Protein AF-A0A3B9DSM8-F1 (afdb_monomer_lite)

Foldseek 3Di:
DAFEAEEEDQADDPPHDVVSVVVSVVVCVVVVGPYYHYPYDPHNDD

Secondary structure (DSSP, 8-state):
---EEEEE---BSSS--HHHHHHHHHHHHHH--SEEEEES--B---

Radius of gyration: 11.49 Å; chains: 1; bounding box: 22×18×34 Å

Structure (mmCIF, N/CA/C/O backbone):
data_AF-A0A3B9DSM8-F1
#
_entry.id   AF-A0A3B9DSM8-F1
#
loop_
_atom_site.group_PDB
_atom_site.id
_atom_site.type_symbol
_atom_site.label_atom_id
_atom_site.label_alt_id
_atom_site.label_comp_id
_atom_site.label_asym_id
_atom_site.label_entity_id
_atom_site.label_seq_id
_atom_site.pdbx_PDB_ins_code
_atom_site.Cartn_x
_atom_site.Cartn_y
_atom_site.Cartn_z
_atom_site.occupancy
_atom_site.B_iso_or_equiv
_atom_site.auth_seq_id
_atom_site.auth_comp_id
_atom_site.auth_asym_id
_atom_site.auth_atom_id
_atom_site.pdbx_PDB_model_num
ATOM 1 N N . MET A 1 1 ? -8.324 4.395 19.968 1.00 83.25 1 MET A N 1
ATOM 2 C CA . MET A 1 1 ? -6.880 4.703 19.905 1.00 83.25 1 MET A CA 1
ATOM 3 C C . MET A 1 1 ? -6.523 4.706 18.435 1.00 83.25 1 MET A C 1
ATOM 5 O O . MET A 1 1 ? -6.936 3.769 17.772 1.00 83.25 1 MET A O 1
ATOM 9 N N . LEU A 1 2 ? -5.892 5.765 17.927 1.00 95.88 2 LEU A N 1
ATOM 10 C CA . LEU A 1 2 ? -5.608 5.892 16.495 1.00 95.88 2 LEU A CA 1
ATOM 11 C C . LEU A 1 2 ? -4.403 5.018 16.120 1.00 95.88 2 LEU A C 1
ATOM 13 O O . LEU A 1 2 ? -3.344 5.151 16.732 1.00 95.88 2 LEU A O 1
ATOM 17 N N . THR A 1 3 ? -4.557 4.160 15.117 1.00 97.81 3 THR A N 1
ATOM 18 C CA . THR A 1 3 ? -3.500 3.299 14.577 1.00 97.81 3 THR A CA 1
ATOM 19 C C . THR A 1 3 ? -3.076 3.798 13.204 1.00 97.81 3 THR A C 1
ATOM 21 O O . THR A 1 3 ? -3.894 3.901 12.290 1.00 97.81 3 THR A O 1
ATOM 24 N N . ILE A 1 4 ? -1.782 4.077 13.048 1.00 97.94 4 ILE A N 1
ATOM 25 C CA . ILE A 1 4 ? -1.198 4.539 11.788 1.00 97.94 4 ILE A CA 1
ATOM 26 C C . ILE A 1 4 ? -0.259 3.461 11.250 1.00 97.94 4 ILE A C 1
ATOM 28 O O . ILE A 1 4 ? 0.671 3.047 11.941 1.00 97.94 4 ILE A O 1
ATOM 32 N N . LEU A 1 5 ? -0.474 3.044 10.002 1.00 97.94 5 LEU A N 1
ATOM 33 C CA . LEU A 1 5 ? 0.485 2.237 9.254 1.00 97.94 5 LEU A CA 1
ATOM 34 C C . LEU A 1 5 ? 1.314 3.150 8.349 1.00 97.94 5 LEU A C 1
ATOM 36 O O . LEU A 1 5 ? 0.801 3.697 7.374 1.00 97.94 5 LEU A O 1
ATOM 40 N N . HIS A 1 6 ? 2.594 3.304 8.676 1.00 97.31 6 HIS A N 1
ATOM 41 C CA . HIS A 1 6 ? 3.515 4.178 7.956 1.00 97.31 6 HIS A CA 1
ATOM 42 C C . HIS A 1 6 ? 4.520 3.359 7.138 1.00 97.31 6 HIS A C 1
ATOM 44 O O . HIS A 1 6 ? 5.263 2.549 7.690 1.00 97.31 6 HIS A O 1
ATOM 50 N N . GLY A 1 7 ? 4.561 3.595 5.830 1.00 94.94 7 GLY A N 1
ATOM 51 C CA . GLY A 1 7 ? 5.570 3.068 4.912 1.00 94.94 7 GLY A CA 1
ATOM 52 C C . GLY A 1 7 ? 6.262 4.193 4.149 1.00 94.94 7 GLY A C 1
ATOM 53 O O . GLY A 1 7 ? 5.776 5.326 4.139 1.00 94.94 7 GLY A O 1
ATOM 54 N N . SER A 1 8 ? 7.385 3.884 3.502 1.00 94.44 8 SER A N 1
ATOM 55 C CA . SER A 1 8 ? 8.047 4.822 2.597 1.00 94.44 8 SER A CA 1
ATOM 56 C C . SER A 1 8 ? 8.547 4.166 1.318 1.00 94.44 8 SER A C 1
ATOM 58 O O . SER A 1 8 ? 8.705 2.945 1.271 1.00 94.44 8 SER A O 1
ATOM 60 N N . ASP A 1 9 ? 8.755 4.993 0.290 1.00 91.44 9 ASP A N 1
ATOM 61 C CA . ASP A 1 9 ? 9.560 4.662 -0.897 1.00 91.44 9 ASP A CA 1
ATOM 62 C C . ASP A 1 9 ? 9.153 3.347 -1.583 1.00 91.44 9 ASP A C 1
ATOM 64 O O . ASP A 1 9 ? 9.974 2.485 -1.916 1.00 91.44 9 ASP A O 1
ATOM 68 N N . ALA A 1 10 ? 7.841 3.179 -1.777 1.00 90.12 10 ALA A N 1
ATOM 69 C CA . ALA A 1 10 ? 7.269 1.989 -2.399 1.00 90.12 10 ALA A CA 1
ATOM 70 C C . ALA A 1 10 ? 7.739 1.801 -3.852 1.00 90.12 10 ALA A C 1
ATOM 72 O O . ALA A 1 10 ? 7.724 0.668 -4.341 1.00 90.12 10 ALA A O 1
ATOM 73 N N . HIS A 1 11 ? 8.149 2.891 -4.518 1.00 90.25 11 HIS A N 1
ATOM 74 C CA . HIS A 1 11 ? 8.738 2.905 -5.855 1.00 90.25 11 HIS A CA 1
ATOM 75 C C . HIS A 1 11 ? 8.008 1.991 -6.850 1.00 90.25 11 HIS A C 1
ATOM 77 O O . HIS A 1 11 ? 8.632 1.164 -7.512 1.00 90.25 11 HIS A O 1
ATOM 83 N N . PHE A 1 12 ? 6.680 2.080 -6.959 1.00 84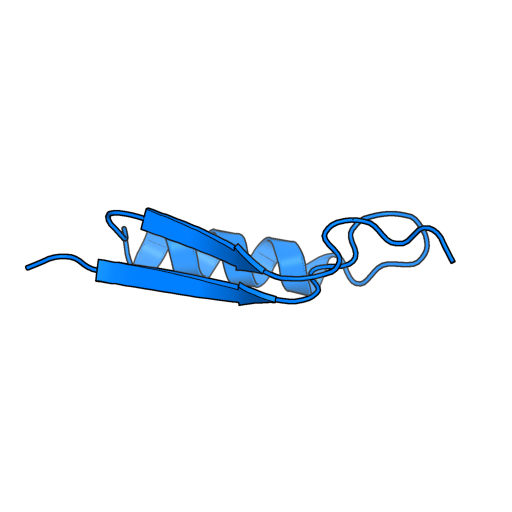.25 12 PHE A N 1
ATOM 84 C CA . PHE A 1 12 ?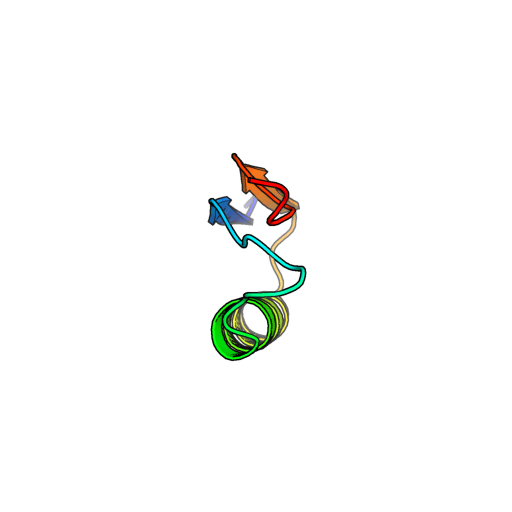 5.961 1.282 -7.954 1.00 84.25 12 PHE A CA 1
ATOM 85 C C . PHE A 1 12 ? 6.197 1.833 -9.372 1.00 84.25 12 PHE A C 1
ATOM 87 O O . PHE A 1 12 ? 6.318 3.039 -9.566 1.00 84.25 12 PHE A O 1
ATOM 94 N N . GLY A 1 13 ? 6.242 0.971 -10.389 1.00 79.75 13 GLY A N 1
ATOM 95 C CA . GLY A 1 13 ? 6.602 1.356 -11.769 1.00 79.75 13 GLY A CA 1
ATOM 96 C C . GLY A 1 13 ? 7.751 0.504 -12.307 1.00 79.75 13 GLY A C 1
ATOM 97 O O . GLY A 1 13 ? 8.339 -0.258 -11.563 1.00 79.75 13 GLY A O 1
ATOM 98 N N . ASN A 1 14 ? 8.063 0.511 -13.600 1.00 79.69 14 ASN A N 1
ATOM 99 C CA . ASN A 1 14 ? 9.174 -0.314 -14.096 1.00 79.69 14 ASN A CA 1
ATOM 100 C C . ASN A 1 14 ? 10.509 0.452 -13.987 1.00 79.69 14 ASN A C 1
ATOM 102 O O . ASN A 1 14 ? 10.556 1.570 -14.493 1.00 79.69 14 ASN A O 1
ATOM 106 N N . PRO A 1 15 ? 11.589 -0.130 -13.429 1.00 82.81 15 PRO A N 1
ATOM 107 C CA . PRO A 1 15 ? 11.650 -1.383 -12.670 1.00 82.81 15 PRO A CA 1
ATOM 108 C C . PRO A 1 15 ? 11.199 -1.202 -11.209 1.00 82.81 15 PRO A C 1
ATOM 110 O O . PRO A 1 15 ? 11.630 -0.275 -10.533 1.00 82.81 15 PRO A O 1
ATOM 113 N N . HIS A 1 16 ? 10.391 -2.131 -10.687 1.00 86.81 16 HIS A N 1
ATOM 114 C CA . HIS A 1 16 ? 10.042 -2.177 -9.258 1.00 86.81 16 HIS A CA 1
ATOM 115 C C . HIS A 1 16 ? 10.104 -3.599 -8.718 1.00 86.81 16 HIS A C 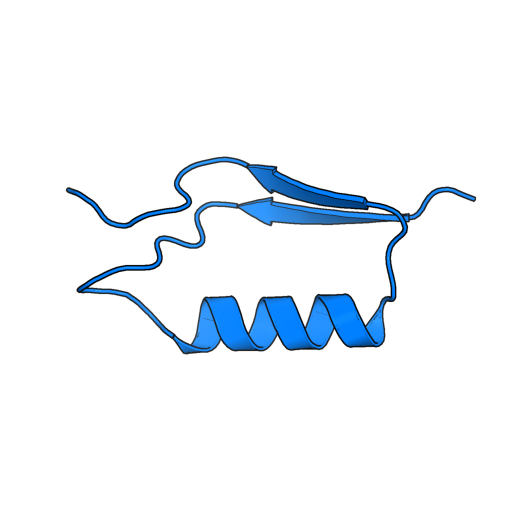1
ATOM 117 O O . HIS A 1 16 ? 10.264 -4.569 -9.460 1.00 86.81 16 HIS A O 1
ATOM 123 N N . ARG A 1 17 ? 9.944 -3.712 -7.395 1.00 89.81 17 ARG A N 1
ATOM 124 C CA . ARG A 1 17 ? 9.793 -4.974 -6.666 1.00 89.81 17 ARG A CA 1
ATOM 125 C C . ARG A 1 17 ? 8.322 -5.150 -6.259 1.00 89.81 17 ARG A C 1
ATOM 127 O O . ARG A 1 17 ? 7.941 -4.652 -5.200 1.00 89.81 17 ARG A O 1
ATOM 134 N N . PRO A 1 18 ? 7.492 -5.877 -7.037 1.00 89.44 18 PRO A N 1
ATOM 135 C CA . PRO A 1 18 ? 6.062 -6.044 -6.747 1.00 89.44 18 PRO A 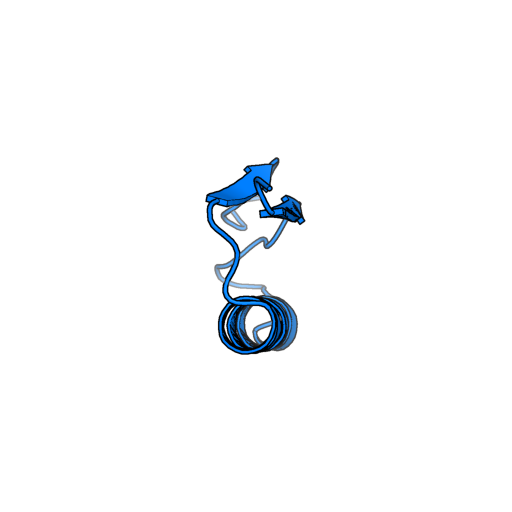CA 1
ATOM 136 C C . PRO A 1 18 ? 5.767 -6.597 -5.347 1.00 89.44 18 PRO A C 1
ATOM 138 O O . PRO A 1 18 ? 4.737 -6.286 -4.751 1.00 89.44 18 PRO A O 1
ATOM 141 N N . SER A 1 19 ? 6.688 -7.394 -4.795 1.00 92.38 19 SER A N 1
ATOM 142 C CA . SER A 1 19 ? 6.559 -7.977 -3.459 1.00 92.38 19 SER A CA 1
ATOM 143 C C . SER A 1 19 ? 6.491 -6.938 -2.336 1.00 92.38 19 SER A C 1
ATOM 145 O O . SER A 1 19 ? 5.871 -7.217 -1.314 1.00 92.38 19 SER A O 1
ATOM 147 N N . VAL A 1 20 ? 7.064 -5.741 -2.519 1.00 91.19 20 VAL A N 1
ATOM 148 C CA . VAL A 1 20 ? 7.000 -4.658 -1.522 1.00 91.19 20 VAL A CA 1
ATOM 149 C C . VAL A 1 20 ? 5.566 -4.145 -1.393 1.00 91.19 20 VAL A C 1
ATOM 151 O O . VAL A 1 20 ? 5.008 -4.139 -0.297 1.00 91.19 20 VAL A O 1
ATOM 154 N N . ALA A 1 21 ? 4.936 -3.792 -2.518 1.00 90.19 21 ALA A N 1
ATOM 155 C CA . ALA A 1 21 ? 3.553 -3.324 -2.537 1.00 90.19 21 ALA A CA 1
ATOM 156 C C . ALA A 1 21 ? 2.575 -4.412 -2.060 1.00 90.19 21 ALA A C 1
ATOM 158 O O . ALA A 1 21 ? 1.670 -4.128 -1.275 1.00 90.19 21 ALA A O 1
ATOM 159 N N . ALA A 1 22 ? 2.785 -5.666 -2.477 1.00 93.38 22 ALA A N 1
ATOM 160 C CA . ALA A 1 22 ? 1.953 -6.790 -2.054 1.00 93.38 22 ALA A CA 1
ATOM 161 C C . ALA A 1 22 ? 2.040 -7.045 -0.538 1.00 93.38 22 ALA A C 1
ATOM 163 O O . ALA A 1 22 ? 1.008 -7.172 0.120 1.00 93.38 22 ALA A O 1
ATOM 164 N N . GLY A 1 23 ? 3.251 -7.060 0.030 1.00 94.50 23 GLY A N 1
ATOM 165 C CA . GLY A 1 23 ? 3.454 -7.261 1.466 1.00 94.50 23 GLY A CA 1
ATOM 166 C C . GLY A 1 23 ? 2.895 -6.112 2.307 1.00 94.50 23 GLY A C 1
ATOM 167 O O . GLY A 1 23 ? 2.277 -6.346 3.346 1.00 94.50 23 GLY A O 1
ATOM 168 N N . PHE A 1 24 ? 3.039 -4.869 1.838 1.00 94.62 24 PHE A N 1
ATOM 169 C CA . PHE A 1 24 ? 2.448 -3.715 2.514 1.00 94.62 24 PHE A CA 1
ATOM 170 C C . PHE A 1 24 ? 0.914 -3.771 2.496 1.00 94.62 24 PHE A C 1
ATOM 172 O O . PHE A 1 24 ? 0.273 -3.504 3.511 1.00 94.62 24 PHE A O 1
ATOM 179 N N . LEU A 1 25 ? 0.317 -4.185 1.373 1.00 95.25 25 LEU A N 1
ATOM 180 C CA . LEU A 1 25 ? -1.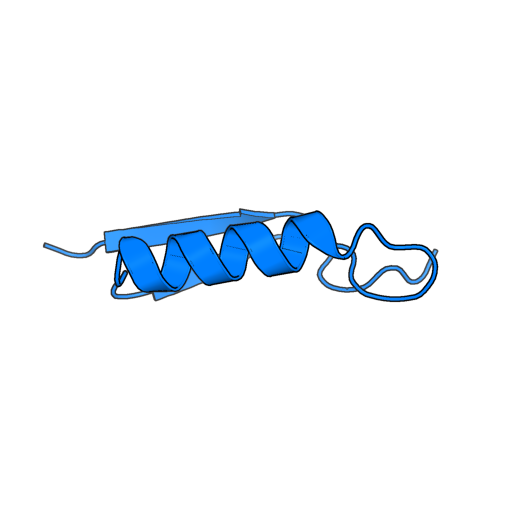130 -4.364 1.258 1.00 95.25 25 LEU A CA 1
ATOM 181 C C . LEU A 1 25 ? -1.651 -5.480 2.177 1.00 95.25 25 LEU A C 1
ATOM 183 O O . LEU A 1 25 ? -2.699 -5.320 2.803 1.00 95.25 25 LEU A O 1
ATOM 187 N N . GLU A 1 26 ? -0.928 -6.596 2.286 1.00 97.75 26 GLU A N 1
ATOM 188 C CA . GLU A 1 26 ? -1.258 -7.671 3.226 1.00 97.75 26 GLU A CA 1
ATOM 189 C C . GLU A 1 26 ? -1.205 -7.174 4.678 1.00 97.75 26 GLU A C 1
ATOM 191 O O . GLU A 1 26 ? -2.138 -7.400 5.452 1.00 97.75 26 GLU A O 1
ATOM 196 N N . LEU A 1 27 ? -0.150 -6.434 5.036 1.00 97.44 27 LEU A N 1
ATOM 197 C CA . LEU A 1 27 ? 0.004 -5.845 6.363 1.00 97.44 27 LEU A CA 1
ATOM 198 C C . LEU A 1 27 ? -1.124 -4.854 6.677 1.00 97.44 27 LEU A C 1
ATOM 200 O O . LEU A 1 27 ? -1.686 -4.914 7.768 1.00 97.44 27 LEU A O 1
ATOM 204 N N . ALA A 1 28 ? -1.496 -3.995 5.726 1.00 97.75 28 ALA A N 1
ATOM 205 C CA . ALA A 1 28 ? -2.600 -3.051 5.881 1.00 97.75 28 ALA A CA 1
ATOM 206 C C . ALA A 1 28 ? -3.928 -3.766 6.159 1.00 97.75 28 ALA A C 1
ATOM 208 O O . ALA A 1 28 ? -4.662 -3.368 7.061 1.00 97.75 28 ALA A O 1
ATOM 209 N N . ARG A 1 29 ? -4.209 -4.868 5.451 1.00 98.12 29 ARG A N 1
ATOM 210 C CA . ARG A 1 29 ? -5.409 -5.686 5.696 1.00 98.12 29 ARG A CA 1
ATOM 211 C C . ARG A 1 29 ? -5.375 -6.381 7.054 1.00 98.12 29 ARG A C 1
ATOM 213 O O . ARG A 1 29 ? -6.404 -6.458 7.713 1.00 98.12 29 ARG A O 1
ATOM 220 N N . ARG A 1 30 ? -4.210 -6.886 7.474 1.00 98.38 30 ARG A N 1
ATOM 221 C CA . ARG A 1 30 ? -4.048 -7.587 8.756 1.00 98.38 30 ARG A CA 1
ATOM 222 C C . ARG A 1 30 ? -4.158 -6.648 9.956 1.00 98.38 30 ARG A C 1
ATOM 224 O O . ARG A 1 30 ? -4.738 -7.027 10.966 1.00 98.38 30 ARG A O 1
ATOM 231 N N . VAL A 1 31 ? -3.568 -5.459 9.860 1.00 97.50 31 VAL A N 1
ATOM 232 C CA . VAL A 1 31 ? -3.535 -4.470 10.949 1.00 97.50 31 VAL A CA 1
ATOM 233 C C . VAL A 1 31 ? -4.825 -3.654 11.005 1.00 97.50 31 VAL A C 1
ATOM 235 O O . VAL A 1 31 ? -5.195 -3.205 12.083 1.00 97.50 31 VAL A O 1
ATOM 238 N N . SER A 1 32 ? -5.515 -3.482 9.872 1.00 97.75 32 SER A N 1
ATOM 239 C CA . SER A 1 32 ? -6.716 -2.648 9.750 1.00 97.75 32 SER A CA 1
ATOM 240 C C . SER A 1 32 ? -6.537 -1.251 10.383 1.00 97.75 32 SER A C 1
ATOM 242 O O . SER A 1 32 ? -7.317 -0.880 11.263 1.00 97.75 32 SER A O 1
ATOM 244 N N . PRO A 1 33 ? -5.491 -0.490 9.992 1.00 98.38 33 PRO A N 1
ATOM 245 C CA . PRO A 1 33 ? -5.180 0.805 10.591 1.00 98.38 33 PRO A CA 1
ATOM 246 C C . PRO A 1 33 ? -6.252 1.850 10.251 1.00 98.38 33 PRO A C 1
ATOM 248 O O . PRO A 1 33 ? -6.892 1.773 9.204 1.00 98.38 33 PRO A O 1
ATOM 251 N N . ASP A 1 34 ? -6.384 2.877 11.090 1.00 98.56 34 ASP A N 1
ATOM 252 C CA . ASP A 1 34 ? -7.267 4.019 10.820 1.00 98.56 34 ASP A CA 1
ATOM 253 C C . ASP A 1 34 ? -6.718 4.900 9.688 1.00 98.56 34 ASP A C 1
ATOM 255 O O . ASP A 1 34 ? -7.472 5.508 8.929 1.00 98.56 34 ASP A O 1
ATOM 259 N N . VAL A 1 35 ? -5.386 4.979 9.580 1.00 98.19 35 VAL A N 1
ATOM 260 C CA . VAL A 1 35 ? -4.691 5.780 8.570 1.00 98.19 35 VAL A CA 1
ATOM 261 C C . VAL A 1 35 ? -3.505 5.004 8.009 1.00 98.19 35 VAL A C 1
ATOM 263 O O . VAL A 1 35 ? -2.703 4.432 8.748 1.00 98.19 35 VAL A O 1
ATOM 266 N N . VAL A 1 36 ? -3.360 5.040 6.686 1.00 97.44 36 VAL A N 1
ATOM 267 C CA . VAL A 1 36 ? -2.152 4.600 5.986 1.00 97.44 36 VAL A CA 1
ATOM 268 C C . VAL A 1 36 ? -1.408 5.833 5.491 1.00 97.44 36 VAL A C 1
ATOM 270 O O . VAL A 1 36 ? -1.991 6.677 4.814 1.00 97.44 36 VAL A O 1
ATOM 273 N N . VAL A 1 37 ? -0.119 5.922 5.805 1.00 96.94 37 VAL A N 1
ATOM 274 C CA . VAL A 1 37 ? 0.776 6.967 5.300 1.00 96.94 37 VAL A CA 1
ATOM 275 C C . VAL A 1 37 ? 1.854 6.310 4.449 1.00 96.94 37 VAL A C 1
ATOM 277 O O . VAL A 1 37 ? 2.543 5.402 4.909 1.00 96.94 37 VAL A O 1
ATOM 280 N N . LEU A 1 38 ? 1.999 6.777 3.211 1.00 94.62 38 LEU A N 1
ATOM 281 C CA . LEU A 1 38 ? 3.115 6.443 2.331 1.00 94.62 38 LEU A CA 1
ATOM 282 C C . LEU A 1 38 ? 3.927 7.718 2.113 1.00 94.62 38 LEU A C 1
ATOM 284 O O . LEU A 1 38 ? 3.510 8.595 1.360 1.00 94.62 38 LEU A O 1
ATOM 288 N N . ALA A 1 39 ? 5.045 7.841 2.823 1.00 94.00 39 ALA A N 1
ATOM 289 C CA . ALA A 1 39 ? 5.935 8.994 2.731 1.00 94.00 39 ALA A CA 1
ATOM 290 C C . ALA A 1 39 ? 7.073 8.718 1.735 1.00 94.00 39 ALA A C 1
ATOM 292 O O . ALA A 1 39 ? 7.593 7.614 1.694 1.00 94.00 39 ALA A O 1
ATOM 293 N N . GLY A 1 40 ? 7.490 9.696 0.938 1.00 91.56 40 GLY A N 1
ATOM 294 C CA . GLY A 1 40 ? 8.571 9.499 -0.039 1.00 91.56 40 GLY A CA 1
ATOM 295 C C . GLY A 1 40 ? 8.085 8.989 -1.395 1.00 91.56 40 GLY A C 1
ATOM 296 O O . GLY A 1 40 ? 6.940 9.234 -1.793 1.00 91.56 40 GLY A O 1
ATOM 297 N N . ASP A 1 41 ? 8.970 8.325 -2.135 1.00 90.94 41 ASP A N 1
ATOM 298 C CA . ASP A 1 41 ? 8.767 8.104 -3.562 1.00 90.94 41 ASP A CA 1
ATOM 299 C C . ASP A 1 41 ? 7.814 6.946 -3.836 1.00 90.94 41 ASP A C 1
ATOM 301 O O . ASP A 1 41 ? 8.126 5.753 -3.792 1.00 90.94 41 ASP A O 1
ATOM 305 N N . LEU A 1 42 ? 6.586 7.335 -4.157 1.00 89.38 42 LEU A N 1
ATOM 306 C CA . LEU A 1 42 ? 5.534 6.396 -4.484 1.00 89.38 42 LEU A CA 1
ATOM 307 C C . LEU A 1 42 ? 5.790 5.705 -5.837 1.00 89.38 42 LEU A C 1
ATOM 309 O O . LEU A 1 42 ? 5.497 4.522 -5.982 1.00 89.38 42 LEU A O 1
ATOM 313 N N . THR A 1 43 ? 6.366 6.419 -6.808 1.00 88.94 43 THR A N 1
ATOM 314 C CA . THR A 1 43 ? 6.597 5.929 -8.179 1.00 88.94 43 THR A CA 1
ATOM 315 C C . THR A 1 43 ? 8.083 5.840 -8.500 1.00 88.94 43 THR A C 1
ATOM 317 O O . THR A 1 43 ? 8.822 6.756 -8.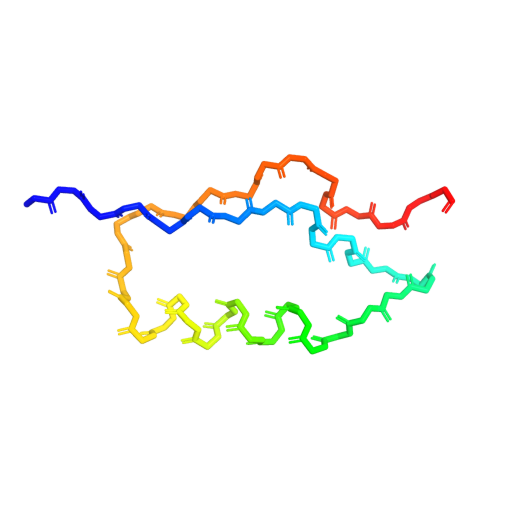152 1.00 88.94 43 THR A O 1
ATOM 320 N N . GLN A 1 44 ? 8.510 4.793 -9.214 1.00 86.50 44 GLN A N 1
ATOM 321 C CA . GLN A 1 44 ? 9.842 4.745 -9.815 1.00 86.50 44 GLN A CA 1
ATOM 322 C C . GLN A 1 44 ? 9.829 5.506 -11.144 1.00 86.50 44 GLN A C 1
ATOM 324 O O . GLN A 1 44 ? 9.155 5.095 -12.090 1.00 86.50 44 GLN A O 1
ATOM 329 N N . ARG A 1 45 ? 10.540 6.634 -11.198 1.00 82.19 45 ARG A N 1
ATOM 330 C CA . ARG A 1 45 ? 10.593 7.527 -12.371 1.00 82.19 45 ARG A CA 1
ATOM 331 C C . ARG A 1 45 ? 12.015 7.893 -12.802 1.00 82.19 45 ARG A C 1
ATOM 333 O O . ARG A 1 45 ? 12.150 8.515 -13.854 1.00 82.19 45 ARG A O 1
ATOM 340 N N . ALA A 1 46 ? 13.025 7.548 -12.006 1.00 72.31 46 ALA A N 1
ATOM 341 C CA . ALA A 1 46 ? 14.426 7.890 -12.234 1.00 72.31 46 ALA A CA 1
ATOM 342 C C . ALA A 1 46 ? 15.289 6.634 -12.401 1.00 72.31 46 ALA A C 1
ATOM 344 O O . ALA A 1 46 ? 14.917 5.572 -11.849 1.00 72.31 46 ALA A O 1
#

pLDDT: mean 92.17, std 6.1, range [72.31, 98.56]

Sequence (46 aa):
MLTILHGSDAHFGNPHRPSVAAGFLELARRVSPDVVVLAGDLTQRA